Protein AF-0000000082578702 (afdb_homodimer)

Structure (mmCIF, N/CA/C/O backbone):
data_AF-0000000082578702-model_v1
#
loop_
_entity.id
_entity.type
_entity.pdbx_description
1 polymer 'Uncharacterized protein'
#
loop_
_atom_site.group_PDB
_atom_site.id
_atom_site.type_symbol
_atom_site.label_atom_id
_atom_site.label_alt_id
_atom_site.label_comp_id
_atom_site.label_asym_id
_atom_site.label_entity_id
_atom_site.label_seq_id
_atom_site.pdbx_PDB_ins_code
_atom_site.Cartn_x
_atom_site.Cartn_y
_atom_site.Cartn_z
_atom_site.occupancy
_atom_site.B_iso_or_equiv
_atom_site.auth_seq_id
_atom_site.auth_comp_id
_atom_site.auth_asym_id
_atom_site.auth_atom_id
_atom_site.pdbx_PDB_model_num
ATOM 1 N N . MET A 1 1 ? -8.727 -27.344 -20.625 1 60.62 1 MET A N 1
ATOM 2 C CA . MET A 1 1 ? -8.336 -26.594 -19.422 1 60.62 1 MET A CA 1
ATOM 3 C C . MET A 1 1 ? -7.168 -25.672 -19.719 1 60.62 1 MET A C 1
ATOM 5 O O . MET A 1 1 ? -6.223 -26.047 -20.422 1 60.62 1 MET A O 1
ATOM 9 N N . ARG A 1 2 ? -7.355 -24.281 -19.688 1 61.72 2 ARG A N 1
ATOM 10 C CA . ARG A 1 2 ? -6.27 -23.375 -20.047 1 61.72 2 ARG A CA 1
ATOM 11 C C . ARG A 1 2 ? -5.062 -23.578 -19.125 1 61.72 2 ARG A C 1
ATOM 13 O O . ARG A 1 2 ? -5.215 -23.906 -17.953 1 61.72 2 ARG A O 1
ATOM 20 N N . ARG A 1 3 ? -3.957 -23.781 -19.656 1 69.69 3 ARG A N 1
ATOM 21 C CA . ARG A 1 3 ? -2.689 -23.984 -18.953 1 69.69 3 ARG A CA 1
ATOM 22 C C . ARG A 1 3 ? -2.459 -22.906 -17.906 1 69.69 3 ARG A C 1
ATOM 24 O O . ARG A 1 3 ? -2.564 -21.703 -18.203 1 69.69 3 ARG A O 1
ATOM 31 N N . ILE A 1 4 ? -2.469 -23.172 -16.562 1 77.12 4 ILE A N 1
ATOM 32 C CA . ILE A 1 4 ? -2.203 -22.266 -15.453 1 77.12 4 ILE A CA 1
ATOM 33 C C . ILE A 1 4 ? -0.696 -22.078 -15.289 1 77.12 4 ILE A C 1
ATOM 35 O O . ILE A 1 4 ? 0.055 -23.062 -15.258 1 77.12 4 ILE A O 1
ATOM 39 N N . THR A 1 5 ? -0.219 -20.938 -15.414 1 77.56 5 THR A N 1
ATOM 40 C CA . THR A 1 5 ? 1.182 -20.672 -15.109 1 77.56 5 THR A CA 1
ATOM 41 C C . THR A 1 5 ? 1.525 -21.109 -13.695 1 77.56 5 THR A C 1
ATOM 43 O O . THR A 1 5 ? 0.864 -20.703 -12.734 1 77.56 5 THR A O 1
ATOM 46 N N . PRO A 1 6 ? 2.443 -22 -13.617 1 83.19 6 PRO A N 1
ATOM 47 C CA . PRO A 1 6 ? 2.785 -22.484 -12.273 1 83.19 6 PRO A CA 1
ATOM 48 C C . PRO A 1 6 ? 3.238 -21.375 -11.336 1 83.19 6 PRO A C 1
ATOM 50 O O . PRO A 1 6 ? 3.787 -20.359 -11.797 1 83.19 6 PRO A O 1
ATOM 53 N N . ALA A 1 7 ? 2.844 -21.484 -10.055 1 87.81 7 ALA A N 1
ATOM 54 C CA . ALA A 1 7 ? 3.311 -20.594 -8.992 1 87.81 7 ALA A CA 1
ATOM 55 C C . ALA A 1 7 ? 4.332 -21.281 -8.102 1 87.81 7 ALA A C 1
ATOM 57 O O . ALA A 1 7 ? 4.34 -22.516 -7.992 1 87.81 7 ALA A O 1
ATOM 58 N N . THR A 1 8 ? 5.188 -20.484 -7.598 1 90.5 8 THR A N 1
ATOM 59 C CA . THR A 1 8 ? 6.223 -21.016 -6.715 1 90.5 8 THR A CA 1
ATOM 60 C C . THR A 1 8 ? 6.008 -20.547 -5.281 1 90.5 8 THR A C 1
ATOM 62 O O . THR A 1 8 ? 5.332 -19.531 -5.051 1 90.5 8 THR A O 1
ATOM 65 N N . PRO A 1 9 ? 6.578 -21.234 -4.332 1 92.38 9 PRO A N 1
ATOM 66 C CA . PRO A 1 9 ? 6.492 -20.781 -2.943 1 92.38 9 PRO A CA 1
ATOM 67 C C . PRO A 1 9 ? 7.082 -19.391 -2.74 1 92.38 9 PRO A C 1
ATOM 69 O O . PRO A 1 9 ? 6.625 -18.641 -1.871 1 92.38 9 PRO A O 1
ATOM 72 N N . GLU A 1 10 ? 8 -19.078 -3.578 1 95.25 10 GLU A N 1
ATOM 73 C CA . GLU A 1 10 ? 8.641 -17.766 -3.5 1 95.25 10 GLU A CA 1
ATOM 74 C C . GLU A 1 10 ? 7.648 -16.641 -3.826 1 95.25 10 GLU A C 1
ATOM 76 O O . GLU A 1 10 ? 7.707 -15.562 -3.236 1 95.25 10 GLU A O 1
ATOM 81 N N . HIS A 1 11 ? 6.801 -16.938 -4.719 1 95.56 11 HIS A N 1
ATOM 82 C CA . HIS A 1 11 ? 5.758 -15.961 -5.031 1 95.56 11 HIS A CA 1
ATOM 83 C C . HIS A 1 11 ? 4.848 -15.727 -3.828 1 95.56 11 HIS A C 1
ATOM 85 O O . HIS A 1 11 ? 4.523 -14.586 -3.504 1 95.56 11 HIS A O 1
ATOM 91 N N . GLY A 1 12 ? 4.488 -16.812 -3.207 1 96.31 12 GLY A N 1
ATOM 92 C CA . GLY A 1 12 ? 3.652 -16.734 -2.021 1 96.31 12 GLY A CA 1
ATOM 93 C C . GLY A 1 12 ? 4.297 -15.953 -0.891 1 96.31 12 GLY A C 1
ATOM 94 O O . GLY A 1 12 ? 3.633 -15.156 -0.225 1 96.31 12 GLY A O 1
ATOM 95 N N . GLN A 1 13 ? 5.527 -16.203 -0.723 1 97.75 13 GLN A N 1
ATOM 96 C CA . GLN A 1 13 ? 6.262 -15.508 0.33 1 97.75 13 GLN A CA 1
ATOM 97 C C . GLN A 1 13 ? 6.359 -14.008 0.038 1 97.75 13 GLN A C 1
ATOM 99 O O . GLN A 1 13 ? 6.184 -13.188 0.936 1 97.75 13 GLN A O 1
ATOM 104 N N . ALA A 1 14 ? 6.676 -13.688 -1.169 1 98.31 14 ALA A N 1
ATOM 105 C CA . ALA A 1 14 ? 6.766 -12.281 -1.568 1 98.31 14 ALA A CA 1
ATOM 106 C C . ALA A 1 14 ? 5.449 -11.555 -1.315 1 98.31 14 ALA A C 1
ATOM 108 O O . ALA A 1 14 ? 5.438 -10.438 -0.787 1 98.31 14 ALA A O 1
ATOM 109 N N . ILE A 1 15 ? 4.402 -12.141 -1.62 1 98.69 15 ILE A N 1
ATOM 110 C CA . ILE A 1 15 ? 3.09 -11.523 -1.453 1 98.69 15 ILE A CA 1
ATOM 111 C C . ILE A 1 15 ? 2.771 -11.375 0.034 1 98.69 15 ILE A C 1
ATOM 113 O O . ILE A 1 15 ? 2.227 -10.359 0.464 1 98.69 15 ILE A O 1
ATOM 117 N N . ALA A 1 16 ? 3.113 -12.391 0.776 1 98.56 16 ALA A N 1
ATOM 118 C CA . ALA A 1 16 ? 2.855 -12.336 2.213 1 98.56 16 ALA A CA 1
ATOM 119 C C . ALA A 1 16 ? 3.594 -11.164 2.857 1 98.56 16 ALA A C 1
ATOM 121 O O . ALA A 1 16 ? 3.025 -10.445 3.68 1 98.56 16 ALA A O 1
ATOM 122 N N . ILE A 1 17 ? 4.801 -10.977 2.486 1 98.88 17 ILE A N 1
ATOM 123 C CA . ILE A 1 17 ? 5.586 -9.859 3.01 1 98.88 17 ILE A CA 1
ATOM 124 C C . ILE A 1 17 ? 4.98 -8.539 2.539 1 98.88 17 ILE A C 1
ATOM 126 O O . ILE A 1 17 ? 4.895 -7.582 3.311 1 98.88 17 ILE A O 1
ATOM 130 N N . ALA A 1 18 ? 4.578 -8.492 1.291 1 98.94 18 ALA A N 1
ATOM 131 C CA . ALA A 1 18 ? 3.941 -7.289 0.756 1 98.94 18 ALA A CA 1
ATOM 132 C C . ALA A 1 18 ? 2.701 -6.918 1.564 1 98.94 18 ALA A C 1
ATOM 134 O O . ALA A 1 18 ? 2.492 -5.746 1.889 1 98.94 18 ALA A O 1
ATOM 135 N N . VAL A 1 19 ? 1.902 -7.859 1.929 1 98.94 19 VAL A N 1
ATOM 136 C CA . VAL A 1 19 ? 0.686 -7.621 2.699 1 98.94 19 VAL A CA 1
ATOM 137 C C . VAL A 1 19 ? 1.041 -6.996 4.047 1 98.94 19 VAL A C 1
ATOM 139 O O . VAL A 1 19 ? 0.379 -6.059 4.496 1 98.94 19 VAL A O 1
ATOM 142 N N . GLU A 1 20 ? 2.039 -7.473 4.637 1 98.88 20 GLU A N 1
ATOM 143 C CA . GLU A 1 20 ? 2.467 -6.941 5.926 1 98.88 20 GLU A CA 1
ATOM 144 C C . GLU A 1 20 ? 2.967 -5.508 5.793 1 98.88 20 GLU A C 1
ATOM 146 O O . GLU A 1 20 ? 2.674 -4.66 6.645 1 98.88 20 GLU A O 1
ATOM 151 N N . ARG A 1 21 ? 3.738 -5.246 4.781 1 98.94 21 ARG A N 1
ATOM 152 C CA . ARG A 1 21 ? 4.184 -3.881 4.527 1 98.94 21 ARG A CA 1
ATOM 153 C C . ARG A 1 21 ? 2.996 -2.953 4.293 1 98.94 21 ARG A C 1
ATOM 155 O O . ARG A 1 21 ? 2.979 -1.823 4.789 1 98.94 21 ARG A O 1
ATOM 162 N N . LEU A 1 22 ? 2.062 -3.398 3.549 1 98.94 22 LEU A N 1
ATOM 163 C CA . LEU A 1 22 ? 0.864 -2.609 3.285 1 98.94 22 LEU A CA 1
ATOM 164 C C . LEU A 1 22 ? 0.103 -2.326 4.574 1 98.94 22 LEU A C 1
ATOM 166 O O . LEU A 1 22 ? -0.391 -1.215 4.777 1 98.94 22 LEU A O 1
ATOM 170 N N . ARG A 1 23 ? -0.004 -3.271 5.453 1 98.94 23 ARG A N 1
ATOM 171 C CA . ARG A 1 23 ? -0.697 -3.102 6.727 1 98.94 23 ARG A CA 1
ATOM 172 C C . ARG A 1 23 ? 0.02 -2.084 7.609 1 98.94 23 ARG A C 1
ATOM 174 O O . ARG A 1 23 ? -0.621 -1.244 8.242 1 98.94 23 ARG A O 1
ATOM 181 N N . GLU A 1 24 ? 1.275 -2.195 7.629 1 98.94 24 GLU A N 1
ATOM 182 C CA . GLU A 1 24 ? 2.061 -1.208 8.367 1 98.94 24 GLU A CA 1
ATOM 183 C C . GLU A 1 24 ? 1.834 0.198 7.816 1 98.94 24 GLU A C 1
ATOM 185 O O . GLU A 1 24 ? 1.629 1.143 8.586 1 98.94 24 GLU A O 1
ATOM 190 N N . ALA A 1 25 ? 1.875 0.257 6.516 1 98.94 25 ALA A N 1
ATOM 191 C CA . ALA A 1 25 ? 1.649 1.551 5.875 1 98.94 25 ALA A CA 1
ATOM 192 C C . ALA A 1 25 ? 0.274 2.107 6.238 1 98.94 25 ALA A C 1
ATOM 194 O O . ALA A 1 25 ? 0.146 3.283 6.586 1 98.94 25 ALA A O 1
ATOM 195 N N . ARG A 1 26 ? -0.725 1.329 6.199 1 98.94 26 ARG A N 1
ATOM 196 C CA . ARG A 1 26 ? -2.078 1.784 6.5 1 98.94 26 ARG A CA 1
ATOM 197 C C . ARG A 1 26 ? -2.168 2.332 7.922 1 98.94 26 ARG A C 1
ATOM 199 O O . ARG A 1 26 ? -2.803 3.361 8.156 1 98.94 26 ARG A O 1
ATOM 206 N N . THR A 1 27 ? -1.562 1.611 8.82 1 98.88 27 THR A N 1
ATOM 207 C CA . THR A 1 27 ? -1.577 2.029 10.219 1 98.88 27 THR A CA 1
ATOM 208 C C . THR A 1 27 ? -0.926 3.4 10.383 1 98.88 27 THR A C 1
ATOM 210 O O . THR A 1 27 ? -1.477 4.281 11.047 1 98.88 27 THR A O 1
ATOM 213 N N . LEU A 1 28 ? 0.215 3.586 9.773 1 98.75 28 LEU A N 1
ATOM 214 C CA . LEU A 1 28 ? 0.934 4.852 9.844 1 98.75 28 LEU A CA 1
ATOM 215 C C . LEU A 1 28 ? 0.112 5.98 9.219 1 98.75 28 LEU A C 1
ATOM 217 O O . LEU A 1 28 ? 0.056 7.082 9.766 1 98.75 28 LEU A O 1
ATOM 221 N N . LEU A 1 29 ? -0.532 5.723 8.148 1 98.75 29 LEU A N 1
ATOM 222 C CA . LEU A 1 29 ? -1.353 6.719 7.469 1 98.75 29 LEU A CA 1
ATOM 223 C C . LEU A 1 29 ? -2.549 7.113 8.328 1 98.75 29 LEU A C 1
ATOM 225 O O . LEU A 1 29 ? -2.91 8.289 8.398 1 98.75 29 LEU A O 1
ATOM 229 N N . ARG A 1 30 ? -3.082 6.141 9.008 1 98.44 30 ARG A N 1
ATOM 230 C CA . ARG A 1 30 ? -4.184 6.422 9.922 1 98.44 30 ARG A CA 1
ATOM 231 C C . ARG A 1 30 ? -3.721 7.297 11.086 1 98.44 30 ARG A C 1
ATOM 233 O O . ARG A 1 30 ? -4.406 8.25 11.461 1 98.44 30 ARG A O 1
ATOM 240 N N . GLN A 1 31 ? -2.641 6.977 11.547 1 96.81 31 GLN A N 1
ATOM 241 C CA . GLN A 1 31 ? -2.078 7.742 12.656 1 96.81 31 GLN A CA 1
ATOM 242 C C . GLN A 1 31 ? -1.847 9.195 12.258 1 96.81 31 GLN A C 1
ATOM 244 O O . GLN A 1 31 ? -1.99 10.102 13.086 1 96.81 31 GLN A O 1
ATOM 249 N N . ALA A 1 32 ? -1.582 9.336 10.984 1 96.62 32 ALA A N 1
ATOM 250 C CA . ALA A 1 32 ? -1.265 10.672 10.484 1 96.62 32 ALA A CA 1
ATOM 251 C C . ALA A 1 32 ? -2.527 11.406 10.039 1 96.62 32 ALA A C 1
ATOM 253 O O . ALA A 1 32 ? -2.457 12.539 9.57 1 96.62 32 ALA A O 1
ATOM 254 N N . GLY A 1 33 ? -3.645 10.68 10.07 1 95.88 33 GLY A N 1
ATOM 255 C CA . GLY A 1 33 ? -4.895 11.305 9.672 1 95.88 33 GLY A CA 1
ATOM 256 C C . GLY A 1 33 ? -5.078 11.367 8.164 1 95.88 33 GLY A C 1
ATOM 257 O O . GLY A 1 33 ? -5.902 12.133 7.668 1 95.88 33 GLY A O 1
ATOM 258 N N . ALA A 1 34 ? -4.281 10.688 7.496 1 97.75 34 ALA A N 1
ATOM 259 C CA . ALA A 1 34 ? -4.375 10.648 6.039 1 97.75 34 ALA A CA 1
ATOM 260 C C . ALA A 1 34 ? -5.414 9.625 5.582 1 97.75 34 ALA A C 1
ATOM 262 O O . ALA A 1 34 ? -5.059 8.547 5.086 1 97.75 34 ALA A O 1
ATOM 263 N N . ARG A 1 35 ? -6.562 9.984 5.598 1 97.56 35 ARG A N 1
ATOM 264 C CA . ARG A 1 35 ? -7.68 9.047 5.484 1 97.56 35 ARG A CA 1
ATOM 265 C C . ARG A 1 35 ? -7.773 8.477 4.074 1 97.56 35 ARG A C 1
ATOM 267 O O . ARG A 1 35 ? -8 7.277 3.898 1 97.56 35 ARG A O 1
ATOM 274 N N . GLN A 1 36 ? -7.602 9.328 3.104 1 98.5 36 GLN A N 1
ATOM 275 C CA . GLN A 1 36 ? -7.676 8.867 1.721 1 98.5 36 GLN A CA 1
ATOM 276 C C . GLN A 1 36 ? -6.539 7.906 1.39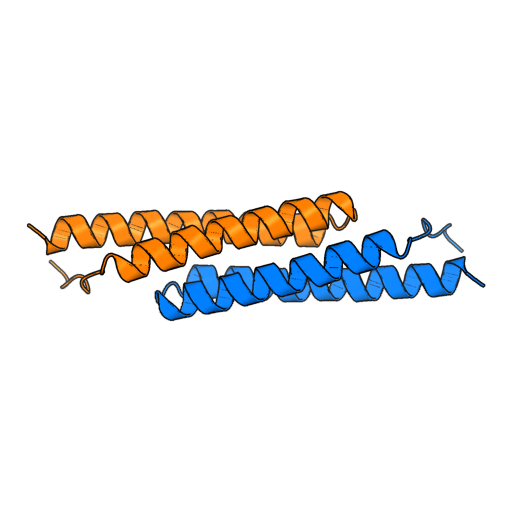9 1 98.5 36 GLN A C 1
ATOM 278 O O . GLN A 1 36 ? -6.754 6.875 0.759 1 98.5 36 GLN A O 1
ATOM 283 N N . ALA A 1 37 ? -5.426 8.234 1.832 1 98.88 37 ALA A N 1
ATOM 284 C CA . ALA A 1 37 ? -4.266 7.375 1.606 1 98.88 37 ALA A CA 1
ATOM 285 C C . ALA A 1 37 ? -4.414 6.047 2.346 1 98.88 37 ALA A C 1
ATOM 287 O O . ALA A 1 37 ? -4.066 4.992 1.813 1 98.88 37 ALA A O 1
ATOM 288 N N . ALA A 1 38 ? -4.949 6.086 3.531 1 98.94 38 ALA A N 1
ATOM 289 C CA . ALA A 1 38 ? -5.195 4.863 4.293 1 98.94 38 ALA A CA 1
ATOM 290 C C . ALA A 1 38 ? -6.199 3.967 3.574 1 98.94 38 ALA A C 1
ATOM 292 O O . ALA A 1 38 ? -6.031 2.744 3.535 1 98.94 38 ALA A O 1
ATOM 293 N N . SER A 1 39 ? -7.168 4.555 3.016 1 98.88 39 SER A N 1
ATOM 294 C CA . SER A 1 39 ? -8.164 3.803 2.258 1 98.88 39 SER A CA 1
ATOM 295 C C . SER A 1 39 ? -7.543 3.154 1.023 1 98.88 39 SER A C 1
ATOM 297 O O . SER A 1 39 ? -7.844 2.002 0.706 1 98.88 39 SER A O 1
ATOM 299 N N . ALA A 1 40 ? -6.695 3.867 0.354 1 98.88 40 ALA A N 1
ATOM 300 C CA . ALA A 1 40 ? -6.008 3.324 -0.814 1 98.88 40 ALA A CA 1
ATOM 301 C C . ALA A 1 40 ? -5.113 2.148 -0.427 1 98.88 40 ALA A C 1
ATOM 303 O O . ALA A 1 40 ? -5.047 1.147 -1.146 1 98.88 40 ALA A O 1
ATOM 304 N N . ALA A 1 41 ? -4.453 2.316 0.677 1 98.94 41 ALA A N 1
ATOM 305 C CA . ALA A 1 41 ? -3.654 1.204 1.184 1 98.94 41 ALA A CA 1
ATOM 306 C C . ALA A 1 41 ? -4.531 -0.001 1.506 1 98.94 41 ALA A C 1
ATOM 308 O O . ALA A 1 41 ? -4.141 -1.146 1.271 1 98.94 41 ALA A O 1
ATOM 309 N N . GLY A 1 42 ? -5.703 0.221 2.068 1 98.94 42 GLY A N 1
ATOM 310 C CA . GLY A 1 42 ? -6.652 -0.847 2.334 1 98.94 42 GLY A CA 1
ATOM 311 C C . GLY A 1 42 ? -7.07 -1.6 1.086 1 98.94 42 GLY A C 1
ATOM 312 O O . GLY A 1 42 ? -7.148 -2.83 1.092 1 98.94 42 GLY A O 1
ATOM 313 N N . LYS A 1 43 ? -7.285 -0.935 0.019 1 98.88 43 LYS A N 1
ATOM 314 C CA . LYS A 1 43 ? -7.605 -1.563 -1.259 1 98.88 43 LYS A CA 1
ATOM 315 C C . LYS A 1 43 ? -6.441 -2.406 -1.767 1 98.88 43 LYS A C 1
ATOM 317 O O . LYS A 1 43 ? -6.645 -3.488 -2.32 1 98.88 43 LYS A O 1
ATOM 322 N N . ALA A 1 44 ? -5.25 -1.832 -1.574 1 98.94 44 ALA A N 1
ATOM 323 C CA . ALA A 1 44 ? -4.059 -2.572 -1.978 1 98.94 44 ALA A CA 1
ATOM 324 C C . ALA A 1 44 ? -3.91 -3.857 -1.169 1 98.94 44 ALA A C 1
ATOM 326 O O . ALA A 1 44 ? -3.518 -4.895 -1.708 1 98.94 44 ALA A O 1
ATOM 327 N N . ILE A 1 45 ? -4.238 -3.809 0.082 1 98.94 45 ILE A N 1
ATOM 328 C CA . ILE A 1 45 ? -4.207 -4.988 0.938 1 98.94 45 ILE A CA 1
ATOM 329 C C . ILE A 1 45 ? -5.168 -6.047 0.395 1 98.94 45 ILE A C 1
ATOM 331 O O . ILE A 1 45 ? -4.789 -7.207 0.221 1 98.94 45 ILE A O 1
ATOM 335 N N . SER A 1 46 ? -6.352 -5.613 0.15 1 98.88 46 SER A N 1
ATOM 336 C CA . SER A 1 46 ? -7.355 -6.535 -0.366 1 98.88 46 SER A CA 1
ATOM 337 C C . SER A 1 46 ? -6.898 -7.18 -1.671 1 98.88 46 SER A C 1
ATOM 339 O O . SER A 1 46 ? -7.055 -8.383 -1.864 1 98.88 46 SER A O 1
ATOM 341 N N . SER A 1 47 ? -6.34 -6.395 -2.551 1 98.88 47 SER A N 1
ATOM 342 C CA . SER A 1 47 ? -5.852 -6.898 -3.83 1 98.88 47 SER A CA 1
ATOM 343 C C . SER A 1 47 ? -4.707 -7.887 -3.633 1 98.88 47 SER A C 1
ATOM 345 O O . SER A 1 47 ? -4.652 -8.922 -4.297 1 98.88 47 SER A O 1
ATOM 347 N N . ALA A 1 48 ? -3.854 -7.539 -2.76 1 98.88 48 ALA A N 1
ATOM 348 C CA . ALA A 1 48 ? -2.715 -8.406 -2.486 1 98.88 48 ALA A CA 1
ATOM 349 C C . ALA A 1 48 ? -3.166 -9.727 -1.86 1 98.88 48 ALA A C 1
ATOM 351 O O . ALA A 1 48 ? -2.617 -10.789 -2.166 1 98.88 48 ALA A O 1
ATOM 352 N N . GLU A 1 49 ? -4.121 -9.656 -1.007 1 98.81 49 GLU A N 1
ATOM 353 C CA . GLU A 1 49 ? -4.684 -10.875 -0.43 1 98.81 49 GLU A CA 1
ATOM 354 C C . GLU A 1 49 ? -5.344 -11.742 -1.502 1 98.81 49 GLU A C 1
ATOM 356 O O . GLU A 1 49 ? -5.27 -12.969 -1.447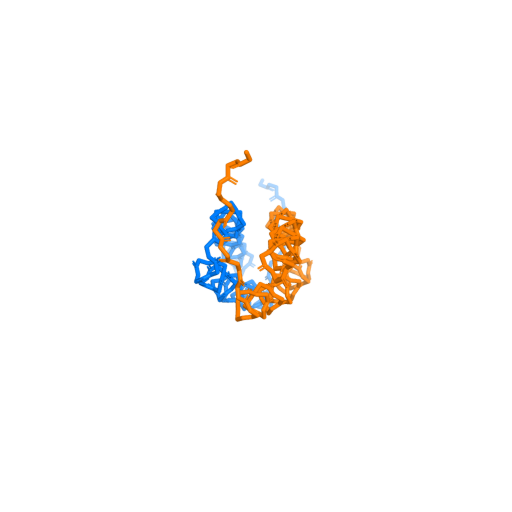 1 98.81 49 GLU A O 1
ATOM 361 N N . GLY A 1 50 ? -5.984 -11.086 -2.4 1 98.44 50 GLY A N 1
ATOM 362 C CA . GLY A 1 50 ? -6.5 -11.812 -3.551 1 98.44 50 GLY A CA 1
ATOM 363 C C . GLY A 1 50 ? -5.414 -12.508 -4.352 1 98.44 50 GLY A C 1
ATOM 364 O O . GLY A 1 50 ? -5.582 -13.664 -4.758 1 98.44 50 GLY A O 1
ATOM 365 N N . ALA A 1 51 ? -4.383 -11.836 -4.527 1 98.25 51 ALA A N 1
ATOM 366 C CA . ALA A 1 51 ? -3.242 -12.406 -5.238 1 98.25 51 ALA A CA 1
ATOM 367 C C . ALA A 1 51 ? -2.682 -13.617 -4.492 1 98.25 51 ALA A C 1
ATOM 369 O O . ALA A 1 51 ? -2.283 -14.602 -5.109 1 98.25 51 ALA A O 1
ATOM 370 N N . ALA A 1 52 ? -2.646 -13.5 -3.213 1 97.75 52 ALA A N 1
ATOM 371 C CA . ALA A 1 52 ? -2.166 -14.602 -2.391 1 97.75 52 ALA A CA 1
ATOM 372 C C . ALA A 1 52 ? -3.029 -15.852 -2.586 1 97.75 52 ALA A C 1
ATOM 374 O O . ALA A 1 52 ? -2.508 -16.953 -2.73 1 97.75 52 ALA A O 1
ATOM 375 N N . ARG A 1 53 ? -4.281 -15.633 -2.555 1 96.75 53 ARG A N 1
ATOM 376 C CA . ARG A 1 53 ? -5.199 -16.75 -2.766 1 96.75 53 ARG A CA 1
ATOM 377 C C . ARG A 1 53 ? -5 -17.359 -4.148 1 96.75 53 ARG A C 1
ATOM 379 O O . ARG A 1 53 ? -5.031 -18.594 -4.297 1 96.75 53 ARG A O 1
ATOM 386 N N . HIS A 1 54 ? -4.781 -16.547 -5.113 1 95.44 54 HIS A N 1
ATOM 387 C CA . HIS A 1 54 ? -4.566 -17 -6.484 1 95.44 54 HIS A CA 1
ATOM 388 C C . HIS A 1 54 ? -3.303 -17.844 -6.586 1 95.44 54 HIS A C 1
ATOM 390 O O . HIS A 1 54 ? -3.309 -18.891 -7.23 1 95.44 54 HIS A O 1
ATOM 396 N N . VAL A 1 55 ? -2.289 -17.391 -5.973 1 94.81 55 VAL A N 1
ATOM 397 C CA . VAL A 1 55 ? -1.025 -18.125 -5.996 1 94.81 55 VAL A CA 1
ATOM 398 C C . VAL A 1 55 ? -1.201 -19.484 -5.34 1 94.81 55 VAL A C 1
ATOM 400 O O . VAL A 1 55 ? -0.708 -20.5 -5.848 1 94.81 55 VAL A O 1
ATOM 403 N N . GLN A 1 56 ? -1.854 -19.531 -4.27 1 93.62 56 GLN A N 1
ATOM 404 C CA . GLN A 1 56 ? -2.109 -20.781 -3.584 1 93.62 56 GLN A CA 1
ATOM 405 C C . GLN A 1 56 ? -2.895 -21.75 -4.477 1 93.62 56 GLN A C 1
ATOM 407 O O . GLN A 1 56 ? -2.59 -22.938 -4.531 1 93.62 56 GLN A O 1
ATOM 412 N N . HIS A 1 57 ? -3.871 -21.234 -5.09 1 92.75 57 HIS A N 1
ATOM 413 C CA . HIS A 1 57 ? -4.672 -22.031 -6.004 1 92.75 57 HIS A CA 1
ATOM 414 C C . HIS A 1 57 ? -3.816 -22.609 -7.129 1 92.75 57 HIS A C 1
ATOM 416 O O . HIS A 1 57 ? -3.924 -23.797 -7.461 1 92.75 57 HIS A O 1
ATOM 422 N N . ARG A 1 58 ? -2.961 -21.766 -7.609 1 91.62 58 ARG A N 1
ATOM 423 C CA . ARG A 1 58 ? -2.078 -22.203 -8.688 1 91.62 58 ARG A CA 1
ATOM 424 C C . ARG A 1 58 ? -1.113 -23.281 -8.211 1 91.62 58 ARG A C 1
ATOM 426 O O . ARG A 1 58 ? -0.839 -24.234 -8.938 1 91.62 58 ARG A O 1
ATOM 433 N N . MET A 1 59 ? -0.663 -23.094 -7.098 1 88.94 59 MET A N 1
ATOM 434 C CA . MET A 1 59 ? 0.269 -24.078 -6.551 1 88.94 59 MET A CA 1
ATOM 435 C C . MET A 1 59 ? -0.418 -25.422 -6.344 1 88.94 59 MET A C 1
ATOM 437 O O . MET A 1 59 ? 0.172 -26.484 -6.605 1 88.94 59 MET A O 1
ATOM 441 N N . ARG A 1 60 ? -1.603 -25.438 -5.922 1 86.75 60 ARG A N 1
ATOM 442 C CA . ARG A 1 60 ? -2.354 -26.672 -5.691 1 86.75 60 ARG A CA 1
ATOM 443 C C . ARG A 1 60 ? -2.689 -27.359 -7.012 1 86.75 60 ARG A C 1
ATOM 445 O O . ARG A 1 60 ? -2.658 -28.594 -7.098 1 86.75 60 ARG A O 1
ATOM 452 N N . ARG A 1 61 ? -2.945 -26.562 -7.973 1 84.88 61 ARG A N 1
ATOM 453 C CA . ARG A 1 61 ? -3.357 -27.125 -9.25 1 84.88 61 ARG A CA 1
ATOM 454 C C . ARG A 1 61 ? -2.152 -27.625 -10.039 1 84.88 61 ARG A C 1
ATOM 456 O O . ARG A 1 61 ? -2.291 -28.484 -10.914 1 84.88 61 ARG A O 1
ATOM 463 N N . SER A 1 62 ? -1.013 -26.938 -9.82 1 74 62 SER A N 1
ATOM 464 C CA . SER A 1 62 ? 0.179 -27.344 -10.547 1 74 62 SER A CA 1
ATOM 465 C C . SER A 1 62 ? 0.882 -28.5 -9.852 1 74 62 SER A C 1
ATOM 467 O O . SER A 1 62 ? 1.717 -29.188 -10.445 1 74 62 SER A O 1
ATOM 469 N N . GLY A 1 63 ? 0.919 -28.469 -8.531 1 66.56 63 GLY A N 1
ATOM 470 C CA . GLY A 1 63 ? 1.543 -29.562 -7.805 1 66.56 63 GLY A CA 1
ATOM 471 C C . GLY A 1 63 ? 0.786 -30.875 -7.93 1 66.56 63 GLY A C 1
ATOM 472 O O . GLY A 1 63 ? 1.222 -31.891 -7.41 1 66.56 63 GLY A O 1
ATOM 473 N N . GLY A 1 64 ? -0.553 -30.953 -8.422 1 52.59 64 GLY A N 1
ATOM 474 C CA . GLY A 1 64 ? -1.176 -32.25 -8.68 1 52.59 64 GLY A CA 1
ATOM 475 C C . GLY A 1 64 ? -0.821 -32.812 -10.039 1 52.59 64 GLY A C 1
ATOM 476 O O . GLY A 1 64 ? -0.325 -32.094 -10.906 1 52.59 64 GLY A O 1
ATOM 477 N N . MET B 1 1 ? -10.602 32.812 6.043 1 60.16 1 MET B N 1
ATOM 478 C CA . MET B 1 1 ? -9.703 31.688 5.785 1 60.16 1 MET B CA 1
ATOM 479 C C . MET B 1 1 ? -10.023 30.531 6.715 1 60.16 1 MET B C 1
ATOM 481 O O . MET B 1 1 ? -10.273 30.719 7.906 1 60.16 1 MET B O 1
ATOM 485 N N . ARG B 1 2 ? -10.57 29.328 6.203 1 61.09 2 ARG B N 1
ATOM 486 C CA . ARG B 1 2 ? -10.945 28.219 7.078 1 61.09 2 ARG B CA 1
ATOM 487 C C . ARG B 1 2 ? -9.758 27.734 7.902 1 61.09 2 ARG B C 1
ATOM 489 O O . ARG B 1 2 ? -8.617 27.781 7.438 1 61.09 2 ARG B O 1
ATOM 496 N N . ARG B 1 3 ? -9.859 27.703 9.141 1 68.69 3 ARG B N 1
ATOM 497 C CA . ARG B 1 3 ? -8.852 27.25 10.094 1 68.69 3 ARG B CA 1
ATOM 498 C C . ARG B 1 3 ? -8.242 25.922 9.672 1 68.69 3 ARG B C 1
ATOM 500 O O . ARG B 1 3 ? -8.969 24.969 9.391 1 68.69 3 ARG B O 1
ATOM 507 N N . ILE B 1 4 ? -6.953 25.812 9.242 1 76.06 4 ILE B N 1
ATOM 508 C CA . ILE B 1 4 ? -6.227 24.609 8.883 1 76.06 4 ILE B CA 1
ATOM 509 C C . ILE B 1 4 ? -5.793 23.859 10.141 1 76.06 4 ILE B C 1
ATOM 511 O O . ILE B 1 4 ? -5.242 24.469 11.062 1 76.06 4 ILE B O 1
ATOM 515 N N . THR B 1 5 ? -6.219 22.719 10.344 1 76.75 5 THR B N 1
ATOM 516 C CA . THR B 1 5 ? -5.711 21.906 11.438 1 76.75 5 THR B CA 1
ATOM 517 C C . THR B 1 5 ? -4.191 21.781 11.367 1 76.75 5 THR B C 1
ATOM 519 O O . THR B 1 5 ? -3.645 21.391 10.336 1 76.75 5 THR B O 1
ATOM 522 N N . PRO B 1 6 ? -3.574 22.234 12.383 1 82.06 6 PRO B N 1
ATOM 523 C CA . PRO B 1 6 ? -2.111 22.188 12.352 1 82.06 6 PRO B CA 1
ATOM 524 C C . PRO B 1 6 ? -1.579 20.766 12.156 1 82.06 6 PRO B C 1
ATOM 526 O O . PRO B 1 6 ? -2.219 19.797 12.578 1 82.06 6 PRO B O 1
ATOM 529 N N . ALA B 1 7 ? -0.496 20.656 11.367 1 87.12 7 ALA B N 1
ATOM 530 C CA . ALA B 1 7 ? 0.233 19.406 11.203 1 87.12 7 ALA B CA 1
ATOM 531 C C . ALA B 1 7 ? 1.512 19.391 12.039 1 87.12 7 ALA B C 1
ATOM 533 O O . ALA B 1 7 ? 2.057 20.453 12.359 1 87.12 7 ALA B O 1
ATOM 534 N N . THR B 1 8 ? 1.843 18.234 12.422 1 90 8 THR B N 1
ATOM 535 C CA . THR B 1 8 ? 3.057 18.078 13.211 1 90 8 THR B CA 1
ATOM 536 C C . THR B 1 8 ? 4.133 17.359 12.422 1 90 8 THR B C 1
ATOM 538 O O . THR B 1 8 ? 3.83 16.641 11.461 1 90 8 THR B O 1
ATOM 541 N N . PRO B 1 9 ? 5.379 17.531 12.82 1 92 9 PRO B N 1
ATOM 542 C CA . PRO B 1 9 ? 6.453 16.781 12.164 1 92 9 PRO B CA 1
ATOM 543 C C . PRO B 1 9 ? 6.266 15.266 12.25 1 92 9 PRO B C 1
ATOM 545 O O . PRO B 1 9 ? 6.688 14.539 11.352 1 92 9 PRO B O 1
ATOM 548 N N . GLU B 1 10 ? 5.586 14.891 13.273 1 95.06 10 GLU B N 1
ATOM 549 C CA . GLU B 1 10 ? 5.328 13.461 13.477 1 95.06 10 GLU B CA 1
ATOM 550 C C . GLU B 1 10 ? 4.414 12.914 12.383 1 95.06 10 GLU B C 1
ATOM 552 O O . GLU B 1 10 ? 4.57 11.766 11.953 1 95.06 10 GLU B O 1
ATOM 557 N N . HIS B 1 11 ? 3.52 13.711 11.984 1 95.38 11 HIS B N 1
ATOM 558 C CA . HIS B 1 11 ? 2.658 13.305 10.875 1 95.38 11 HIS B CA 1
ATOM 559 C C . HIS B 1 11 ? 3.461 13.117 9.594 1 95.38 11 HIS B C 1
ATOM 561 O O . HIS B 1 11 ? 3.273 12.125 8.883 1 95.38 11 HIS B O 1
ATOM 567 N N . GLY B 1 12 ? 4.332 14.062 9.359 1 96.12 12 GLY B N 1
ATOM 568 C CA . GLY B 1 12 ? 5.188 13.977 8.188 1 96.12 12 GLY B CA 1
ATOM 569 C C . GLY B 1 12 ? 6.074 12.742 8.188 1 96.12 12 GLY B C 1
ATOM 570 O O . GLY B 1 12 ? 6.242 12.094 7.156 1 96.12 12 GLY B O 1
ATOM 571 N N . GLN B 1 13 ? 6.594 12.461 9.328 1 97.69 13 GLN B N 1
ATOM 572 C CA . GLN B 1 13 ? 7.457 11.289 9.453 1 97.69 13 GLN B CA 1
ATOM 573 C C . GLN B 1 13 ? 6.672 10 9.234 1 97.69 13 GLN B C 1
ATOM 575 O O . GLN B 1 13 ? 7.145 9.094 8.555 1 97.69 13 GLN B O 1
ATOM 580 N N . ALA B 1 14 ? 5.531 9.922 9.828 1 98.25 14 ALA B N 1
ATOM 581 C CA . ALA B 1 14 ? 4.684 8.742 9.664 1 98.25 14 ALA B CA 1
ATOM 582 C C . ALA B 1 14 ? 4.355 8.508 8.188 1 98.25 14 ALA B C 1
ATOM 584 O O . ALA B 1 14 ? 4.43 7.371 7.707 1 98.25 14 ALA B O 1
ATOM 585 N N . ILE B 1 15 ? 4.051 9.484 7.512 1 98.69 15 ILE B N 1
ATOM 586 C CA . ILE B 1 15 ? 3.689 9.359 6.102 1 98.69 15 ILE B CA 1
ATOM 587 C C . ILE B 1 15 ? 4.914 8.953 5.289 1 98.69 15 ILE B C 1
ATOM 589 O O . ILE B 1 15 ? 4.812 8.125 4.379 1 98.69 15 ILE B O 1
ATOM 593 N N . ALA B 1 16 ? 6.023 9.539 5.617 1 98.56 16 ALA B N 1
ATOM 594 C CA . ALA B 1 16 ? 7.25 9.195 4.895 1 98.56 16 ALA B CA 1
ATOM 595 C C . ALA B 1 16 ? 7.574 7.711 5.035 1 98.56 16 ALA B C 1
ATOM 597 O O . ALA B 1 16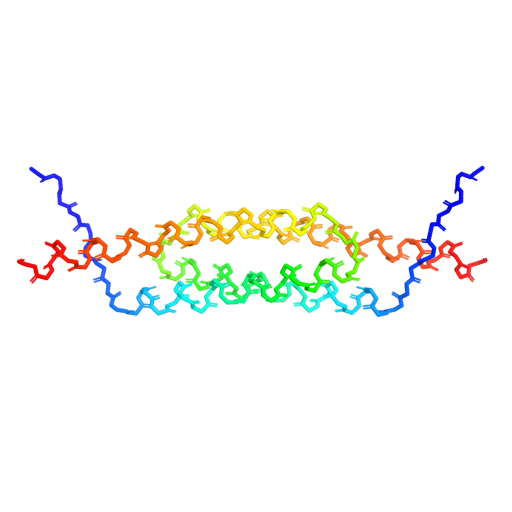 ? 7.93 7.055 4.059 1 98.56 16 ALA B O 1
ATOM 598 N N . ILE B 1 17 ? 7.449 7.195 6.203 1 98.88 17 ILE B N 1
ATOM 599 C CA . ILE B 1 17 ? 7.699 5.777 6.441 1 98.88 17 ILE B CA 1
ATOM 600 C C . ILE B 1 17 ? 6.66 4.941 5.699 1 98.88 17 ILE B C 1
ATOM 602 O O . ILE B 1 17 ? 6.992 3.91 5.105 1 98.88 17 ILE B O 1
ATOM 606 N N . ALA B 1 18 ? 5.422 5.383 5.73 1 98.94 18 ALA B N 1
ATOM 607 C CA . ALA B 1 18 ? 4.363 4.684 5.012 1 98.94 18 ALA B CA 1
ATOM 608 C C . ALA B 1 18 ? 4.68 4.586 3.523 1 98.94 18 ALA B C 1
ATOM 610 O O . ALA B 1 18 ? 4.504 3.527 2.914 1 98.94 18 ALA B O 1
ATOM 611 N N . VAL B 1 19 ? 5.164 5.621 2.941 1 98.94 19 VAL B N 1
ATOM 612 C CA . VAL B 1 19 ? 5.5 5.641 1.521 1 98.94 19 VAL B CA 1
ATOM 613 C C . VAL B 1 19 ? 6.57 4.594 1.228 1 98.94 19 VAL B C 1
ATOM 615 O O . VAL B 1 19 ? 6.484 3.875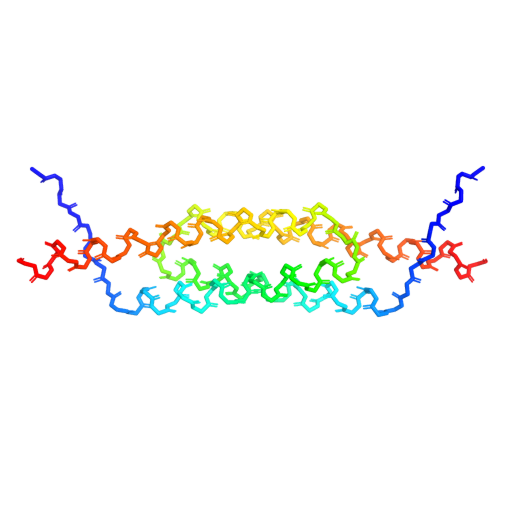 0.229 1 98.94 19 VAL B O 1
ATOM 618 N N . GLU B 1 20 ? 7.5 4.496 2.059 1 98.88 20 GLU B N 1
ATOM 619 C CA . GLU B 1 20 ? 8.57 3.521 1.874 1 98.88 20 GLU B CA 1
ATOM 620 C C . GLU B 1 20 ? 8.047 2.096 1.985 1 98.88 20 GLU B C 1
ATOM 622 O O . GLU B 1 20 ? 8.438 1.219 1.215 1 98.88 20 GLU B O 1
ATOM 627 N N . ARG B 1 21 ? 7.199 1.862 2.938 1 98.94 21 ARG B N 1
ATOM 628 C CA . ARG B 1 21 ? 6.574 0.548 3.055 1 98.94 21 ARG B CA 1
ATOM 629 C C . ARG B 1 21 ? 5.758 0.215 1.811 1 98.94 21 ARG B C 1
ATOM 631 O O . ARG B 1 21 ? 5.793 -0.917 1.324 1 98.94 21 ARG B O 1
ATOM 638 N N . LEU B 1 22 ? 5.039 1.145 1.338 1 98.94 22 LEU B N 1
ATOM 639 C CA . LEU B 1 22 ? 4.242 0.948 0.13 1 98.94 22 LEU B CA 1
ATOM 640 C C . LEU B 1 22 ? 5.137 0.625 -1.062 1 98.94 22 LEU B C 1
ATOM 642 O O . LEU B 1 22 ? 4.809 -0.244 -1.873 1 98.94 22 LEU B O 1
ATOM 646 N N . ARG B 1 23 ? 6.254 1.274 -1.195 1 98.94 23 ARG B N 1
ATOM 647 C CA . ARG B 1 23 ? 7.188 1.033 -2.291 1 98.94 23 ARG B CA 1
ATOM 648 C C . ARG B 1 23 ? 7.777 -0.371 -2.209 1 98.94 23 ARG B C 1
ATOM 650 O O . ARG B 1 23 ? 7.902 -1.058 -3.225 1 98.94 23 ARG B O 1
ATOM 657 N N . GLU B 1 24 ? 8.125 -0.731 -1.048 1 98.94 24 GLU B N 1
ATOM 658 C CA . GLU B 1 24 ? 8.609 -2.094 -0.849 1 98.94 24 GLU B CA 1
ATOM 659 C C . GLU B 1 24 ? 7.555 -3.119 -1.249 1 98.94 24 GLU B C 1
ATOM 661 O O . GLU B 1 24 ? 7.855 -4.094 -1.942 1 98.94 24 GLU B O 1
ATOM 666 N N . ALA B 1 25 ? 6.355 -2.846 -0.799 1 98.94 25 ALA B N 1
ATOM 667 C CA . ALA B 1 25 ? 5.258 -3.748 -1.141 1 98.94 25 ALA B CA 1
ATOM 668 C C . ALA B 1 25 ? 5.07 -3.84 -2.652 1 98.94 25 ALA B C 1
ATOM 670 O O . ALA B 1 25 ? 4.934 -4.934 -3.201 1 98.94 25 ALA B O 1
ATOM 671 N N . ARG B 1 26 ? 5.098 -2.768 -3.32 1 98.94 26 ARG B N 1
ATOM 672 C CA . ARG B 1 26 ? 4.902 -2.764 -4.766 1 98.94 26 ARG B CA 1
ATOM 673 C C . ARG B 1 26 ? 5.965 -3.602 -5.465 1 98.94 26 ARG B C 1
ATOM 675 O O . ARG B 1 26 ? 5.664 -4.348 -6.398 1 98.94 26 ARG B O 1
ATOM 682 N N . THR B 1 27 ? 7.184 -3.418 -5.035 1 98.88 27 THR B N 1
ATOM 683 C CA . THR B 1 27 ? 8.289 -4.16 -5.625 1 98.88 27 THR B CA 1
ATOM 684 C C . THR B 1 27 ? 8.086 -5.664 -5.457 1 98.88 27 THR B C 1
ATOM 686 O O . THR B 1 27 ? 8.242 -6.426 -6.41 1 98.88 27 THR B O 1
ATOM 689 N N . LEU B 1 28 ? 7.73 -6.086 -4.273 1 98.75 28 LEU B N 1
ATOM 690 C CA . LEU B 1 28 ? 7.496 -7.496 -3.986 1 98.75 28 LEU B CA 1
ATOM 691 C C . LEU B 1 28 ? 6.344 -8.039 -4.824 1 98.75 28 LEU B C 1
ATOM 693 O O . LEU B 1 28 ? 6.422 -9.148 -5.355 1 98.75 28 LEU B O 1
ATOM 697 N N . LEU B 1 29 ? 5.312 -7.281 -4.969 1 98.75 29 LEU B N 1
ATOM 698 C CA . LEU B 1 29 ? 4.156 -7.691 -5.754 1 98.75 29 LEU B CA 1
ATOM 699 C C . LEU B 1 29 ? 4.52 -7.84 -7.227 1 98.75 29 LEU B C 1
ATOM 701 O O . LEU B 1 29 ? 4.066 -8.773 -7.895 1 98.75 29 LEU B O 1
ATOM 705 N N . ARG B 1 30 ? 5.363 -6.957 -7.68 1 98.44 30 ARG B N 1
ATOM 706 C CA . ARG B 1 30 ? 5.84 -7.059 -9.055 1 98.44 30 ARG B CA 1
ATOM 707 C C . ARG B 1 30 ? 6.676 -8.32 -9.258 1 98.44 30 ARG B C 1
ATOM 709 O O . ARG B 1 30 ? 6.516 -9.023 -10.258 1 98.44 30 ARG B O 1
ATOM 716 N N . GLN B 1 31 ? 7.465 -8.562 -8.352 1 96.69 31 GLN B N 1
ATOM 717 C CA . GLN B 1 31 ? 8.312 -9.742 -8.422 1 96.69 31 GLN B CA 1
ATOM 718 C C . GLN B 1 31 ? 7.477 -11.016 -8.469 1 96.69 31 GLN B C 1
ATOM 720 O O . GLN B 1 31 ? 7.863 -12 -9.109 1 96.69 31 GLN B O 1
ATOM 725 N N . ALA B 1 32 ? 6.348 -10.898 -7.848 1 96.56 32 ALA B N 1
ATOM 726 C CA . ALA B 1 32 ? 5.477 -12.07 -7.754 1 96.56 32 ALA B CA 1
ATOM 727 C C . ALA B 1 32 ? 4.527 -12.148 -8.945 1 96.56 32 ALA B C 1
ATOM 729 O O . ALA B 1 32 ? 3.703 -13.055 -9.031 1 96.56 32 ALA B O 1
ATOM 730 N N . GLY B 1 33 ? 4.559 -11.102 -9.773 1 95.81 33 GLY B N 1
ATOM 731 C CA . GLY B 1 33 ? 3.691 -11.094 -10.938 1 95.81 33 GLY B CA 1
ATOM 732 C C . GLY B 1 33 ? 2.268 -10.68 -10.625 1 95.81 33 GLY B C 1
ATOM 733 O O . GLY B 1 33 ? 1.353 -10.93 -11.414 1 95.81 33 GLY B O 1
ATOM 734 N N . ALA B 1 34 ? 2.084 -10.18 -9.508 1 97.81 34 ALA B N 1
ATOM 735 C CA . ALA B 1 34 ? 0.762 -9.719 -9.094 1 97.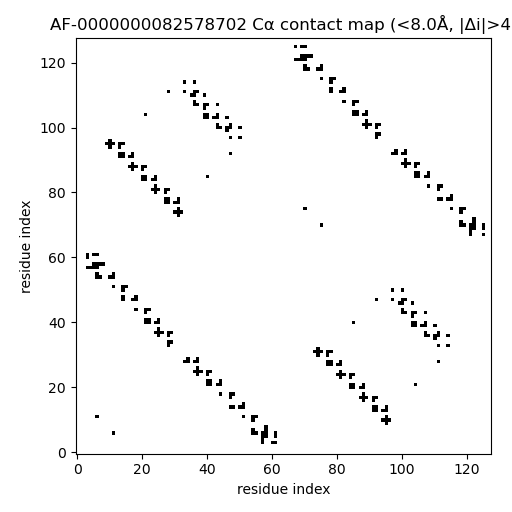81 34 ALA B CA 1
ATOM 736 C C . ALA B 1 34 ? 0.492 -8.305 -9.609 1 97.81 34 ALA B C 1
ATOM 738 O O . ALA B 1 34 ? 0.504 -7.348 -8.836 1 97.81 34 ALA B O 1
ATOM 739 N N . ARG B 1 35 ? 0.122 -8.195 -10.742 1 97.56 35 ARG B N 1
ATOM 740 C CA . ARG B 1 35 ? 0.107 -6.93 -11.461 1 97.56 35 ARG B CA 1
ATOM 741 C C . ARG B 1 35 ? -0.981 -6.008 -10.922 1 97.56 35 ARG B C 1
ATOM 743 O O . ARG B 1 35 ? -0.756 -4.809 -10.75 1 97.56 35 ARG B O 1
ATOM 750 N N . GLN B 1 36 ? -2.127 -6.582 -10.68 1 98.5 36 GLN B N 1
ATOM 751 C CA . GLN B 1 36 ? -3.229 -5.773 -10.164 1 98.5 36 GLN B CA 1
ATOM 752 C C . GLN B 1 36 ? -2.918 -5.238 -8.766 1 98.5 36 GLN B C 1
ATOM 754 O O . GLN B 1 36 ? -3.174 -4.07 -8.469 1 98.5 36 GLN B O 1
ATOM 759 N N . ALA B 1 37 ? -2.4 -6.051 -8 1 98.88 37 ALA B N 1
ATOM 760 C CA . ALA B 1 37 ? -2.037 -5.645 -6.645 1 98.88 37 ALA B CA 1
ATOM 761 C C . ALA B 1 37 ? -0.921 -4.602 -6.664 1 98.88 37 ALA B C 1
ATOM 763 O O . ALA B 1 37 ? -0.942 -3.646 -5.887 1 98.88 37 ALA B O 1
ATOM 764 N N . ALA B 1 38 ? 0.016 -4.75 -7.547 1 98.94 38 ALA B N 1
ATOM 765 C CA . ALA B 1 38 ? 1.089 -3.771 -7.695 1 98.94 38 ALA B CA 1
ATOM 766 C C . ALA B 1 38 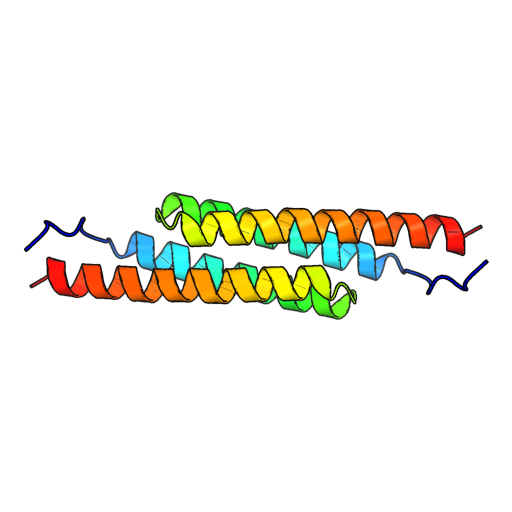? 0.537 -2.414 -8.117 1 98.94 38 ALA B C 1
ATOM 768 O O . ALA B 1 38 ? 0.981 -1.374 -7.629 1 98.94 38 ALA B O 1
ATOM 769 N N . SER B 1 39 ? -0.391 -2.441 -8.969 1 98.88 39 SER B N 1
ATOM 770 C CA . SER B 1 39 ? -1.032 -1.208 -9.414 1 98.88 39 SER B CA 1
ATOM 771 C C . SER B 1 39 ? -1.774 -0.526 -8.266 1 98.88 39 SER B C 1
ATOM 773 O O . SER B 1 39 ? -1.713 0.697 -8.125 1 98.88 39 SER B O 1
ATOM 775 N N . ALA B 1 40 ? -2.443 -1.293 -7.465 1 98.88 40 ALA B N 1
ATOM 776 C CA . ALA B 1 40 ? -3.146 -0.748 -6.305 1 98.88 40 ALA B CA 1
ATOM 777 C C . ALA B 1 40 ? -2.17 -0.127 -5.312 1 98.88 40 ALA B C 1
ATOM 779 O O . ALA B 1 40 ? -2.441 0.934 -4.742 1 98.88 40 ALA B O 1
ATOM 780 N N . ALA B 1 41 ? -1.085 -0.804 -5.129 1 98.94 41 ALA B N 1
ATOM 781 C CA . ALA B 1 41 ? -0.044 -0.238 -4.277 1 98.94 41 ALA B CA 1
ATOM 782 C C . ALA B 1 41 ? 0.485 1.072 -4.855 1 98.94 41 ALA B C 1
ATOM 784 O O . ALA B 1 41 ? 0.774 2.014 -4.109 1 98.94 41 ALA B O 1
ATOM 785 N N . GLY B 1 42 ? 0.644 1.153 -6.156 1 98.94 42 GLY B N 1
ATOM 786 C CA . GLY B 1 42 ? 1.056 2.381 -6.82 1 98.94 42 GLY B CA 1
ATOM 787 C C . GLY B 1 42 ? 0.103 3.537 -6.574 1 98.94 42 GLY B C 1
ATOM 788 O O . GLY B 1 42 ? 0.538 4.664 -6.32 1 98.94 42 GLY B O 1
ATOM 789 N N . LYS B 1 43 ? -1.143 3.295 -6.59 1 98.88 43 LYS B N 1
ATOM 790 C CA . LYS B 1 43 ? -2.146 4.312 -6.285 1 98.88 43 LYS B CA 1
ATOM 791 C C . LYS B 1 43 ? -2.039 4.777 -4.836 1 98.88 43 LYS B C 1
ATOM 793 O O . LYS B 1 43 ? -2.197 5.965 -4.547 1 98.88 43 LYS B O 1
ATOM 798 N N . ALA B 1 44 ? -1.804 3.779 -3.986 1 98.94 44 ALA B N 1
ATOM 799 C CA . ALA B 1 44 ? -1.631 4.117 -2.574 1 98.94 44 ALA B CA 1
ATOM 800 C C . ALA B 1 44 ? -0.4 4.992 -2.367 1 98.94 44 ALA B C 1
ATOM 802 O O . ALA B 1 44 ? -0.422 5.922 -1.558 1 98.94 44 ALA B O 1
ATOM 803 N N . ILE B 1 45 ? 0.643 4.742 -3.092 1 98.94 45 ILE B N 1
ATOM 804 C CA . ILE B 1 45 ? 1.854 5.555 -3.033 1 98.94 45 ILE B CA 1
ATOM 805 C C . ILE B 1 45 ? 1.532 6.992 -3.439 1 98.94 45 ILE B C 1
ATOM 807 O O . ILE B 1 45 ? 1.882 7.938 -2.73 1 98.94 45 ILE B O 1
ATOM 811 N N . SER B 1 46 ? 0.881 7.098 -4.551 1 98.88 46 SER B N 1
ATOM 812 C CA . SER B 1 46 ? 0.527 8.422 -5.039 1 98.88 46 SER B CA 1
ATOM 813 C C . SER B 1 46 ? -0.317 9.188 -4.02 1 98.88 46 SER B C 1
ATOM 815 O O . SER B 1 46 ? -0.087 10.375 -3.779 1 98.88 46 SER B O 1
ATOM 817 N N . SER B 1 47 ? -1.275 8.523 -3.434 1 98.88 47 SER B N 1
ATOM 818 C CA . SER B 1 47 ? -2.141 9.141 -2.434 1 98.88 47 SER B CA 1
ATOM 819 C C . SER B 1 47 ? -1.348 9.555 -1.198 1 98.88 47 SER B C 1
ATOM 821 O O . SER B 1 47 ? -1.559 10.641 -0.656 1 98.88 47 SER B O 1
ATOM 823 N N . ALA B 1 48 ? -0.5 8.695 -0.808 1 98.88 48 ALA B N 1
ATOM 824 C CA . ALA B 1 48 ? 0.319 8.984 0.367 1 98.88 48 ALA B CA 1
ATOM 825 C C . ALA B 1 48 ? 1.263 10.156 0.102 1 98.88 48 ALA B C 1
ATOM 827 O O . ALA B 1 48 ? 1.491 10.992 0.982 1 98.88 48 ALA B O 1
ATOM 828 N N . GLU B 1 49 ? 1.789 10.211 -1.061 1 98.75 49 GLU B N 1
ATOM 829 C CA . GLU B 1 49 ? 2.629 11.344 -1.437 1 98.75 49 GLU B CA 1
ATOM 830 C C . GLU B 1 49 ? 1.83 12.641 -1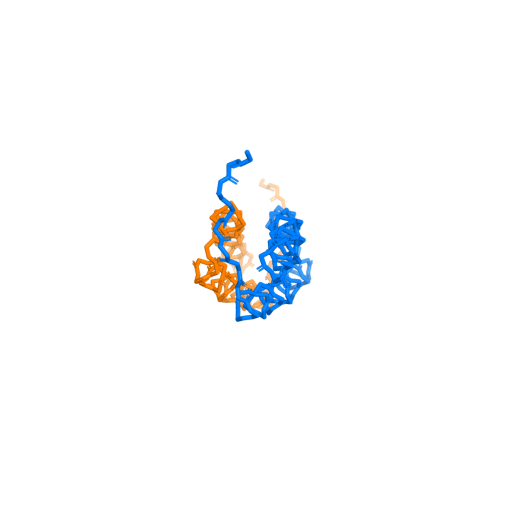.446 1 98.75 49 GLU B C 1
ATOM 832 O O . GLU B 1 49 ? 2.344 13.695 -1.064 1 98.75 49 GLU B O 1
ATOM 837 N N . GLY B 1 50 ? 0.652 12.516 -1.908 1 98.38 50 GLY B N 1
ATOM 838 C CA . GLY B 1 50 ? -0.237 13.664 -1.801 1 98.38 50 GLY B CA 1
ATOM 839 C C . GLY B 1 50 ? -0.466 14.109 -0.369 1 98.38 50 GLY B C 1
ATOM 840 O O . GLY B 1 50 ? -0.454 15.305 -0.077 1 98.38 50 GLY B O 1
ATOM 841 N N . ALA B 1 51 ? -0.64 13.188 0.456 1 98.19 51 ALA B N 1
ATOM 842 C CA . ALA B 1 51 ? -0.823 13.477 1.875 1 98.19 51 ALA B CA 1
ATOM 843 C C . ALA B 1 51 ? 0.415 14.148 2.461 1 98.19 51 ALA B C 1
ATOM 845 O O . ALA B 1 51 ? 0.303 15.055 3.289 1 98.19 51 ALA B O 1
ATOM 846 N N . ALA B 1 52 ? 1.527 13.688 2.037 1 97.62 52 ALA B N 1
ATOM 847 C CA . ALA B 1 52 ? 2.779 14.281 2.498 1 97.62 52 ALA B CA 1
ATOM 848 C C . ALA B 1 52 ? 2.863 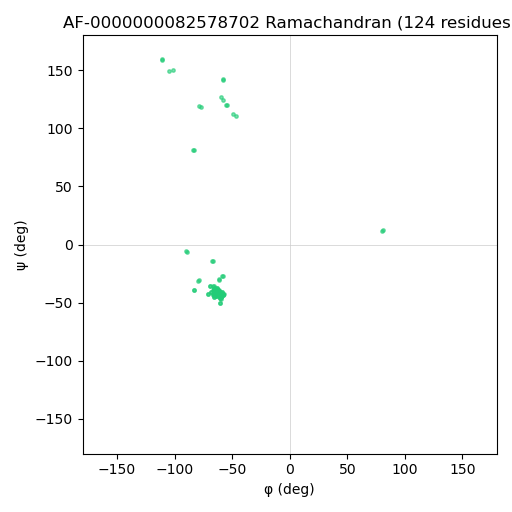15.758 2.111 1 97.62 52 ALA B C 1
ATOM 850 O O . ALA B 1 52 ? 3.25 16.594 2.928 1 97.62 52 ALA B O 1
ATOM 851 N N . ARG B 1 53 ? 2.527 16 0.906 1 96.62 53 ARG B N 1
ATOM 852 C CA . ARG B 1 53 ? 2.539 17.375 0.442 1 96.62 53 ARG B CA 1
ATOM 853 C C . ARG B 1 53 ? 1.562 18.234 1.241 1 96.62 53 ARG B C 1
ATOM 855 O O . ARG B 1 53 ? 1.867 19.375 1.588 1 96.62 53 ARG B O 1
ATOM 862 N N . HIS B 1 54 ? 0.434 17.703 1.542 1 95.12 54 HIS B N 1
ATOM 863 C CA . HIS B 1 54 ? -0.588 18.406 2.309 1 95.12 54 HIS B CA 1
ATOM 864 C C . HIS B 1 54 ? -0.094 18.734 3.713 1 95.12 54 HIS B C 1
ATOM 866 O O . HIS B 1 54 ? -0.291 19.844 4.199 1 95.12 54 HIS B O 1
ATOM 872 N N . VAL B 1 55 ? 0.537 17.797 4.309 1 94.44 55 VAL B N 1
ATOM 873 C CA . VAL B 1 55 ? 1.061 18 5.656 1 94.44 55 VAL B CA 1
ATOM 874 C C . VAL B 1 55 ? 2.115 19.094 5.641 1 94.44 55 VAL B C 1
ATOM 876 O O . VAL B 1 55 ? 2.129 19.969 6.523 1 94.44 55 VAL B O 1
ATOM 879 N N . GLN B 1 56 ? 2.957 19.078 4.703 1 93.31 56 GLN B N 1
ATOM 880 C CA . GLN B 1 56 ? 3.98 20.109 4.582 1 93.31 56 GLN B CA 1
ATOM 881 C C . GLN B 1 56 ? 3.352 21.484 4.418 1 93.31 56 GLN B C 1
ATOM 883 O O . GLN B 1 56 ? 3.807 22.453 5.023 1 93.31 56 GLN B O 1
ATOM 888 N N . HIS B 1 57 ? 2.377 21.531 3.602 1 92.31 57 HIS B N 1
ATOM 889 C CA . HIS B 1 57 ? 1.673 22.797 3.391 1 92.31 57 HIS B CA 1
ATOM 890 C C . HIS B 1 57 ? 1.051 23.312 4.688 1 92.31 57 HIS B C 1
ATOM 892 O O . HIS B 1 57 ? 1.157 24.484 5.008 1 92.31 57 HIS B O 1
ATOM 898 N N . ARG B 1 58 ? 0.515 22.391 5.406 1 91.31 58 ARG B N 1
ATOM 899 C CA . ARG B 1 58 ? -0.109 22.75 6.676 1 91.31 58 ARG B CA 1
ATOM 900 C C . ARG B 1 58 ? 0.931 23.234 7.68 1 91.31 58 ARG B C 1
ATOM 902 O O . ARG B 1 58 ? 0.687 24.188 8.422 1 91.31 58 ARG B O 1
ATOM 909 N N . MET B 1 59 ? 1.971 22.609 7.656 1 88.31 59 MET B N 1
ATOM 910 C CA . MET B 1 59 ? 3.033 23 8.578 1 88.31 59 MET B CA 1
ATOM 911 C C . MET B 1 59 ? 3.557 24.391 8.242 1 88.31 59 MET B C 1
ATOM 913 O O . MET B 1 59 ? 3.832 25.188 9.141 1 88.31 59 MET B O 1
ATOM 917 N N . ARG B 1 60 ? 3.676 24.703 7.039 1 86.25 60 ARG B N 1
ATOM 918 C CA . ARG B 1 60 ? 4.164 26 6.609 1 86.25 60 ARG B CA 1
ATOM 919 C C . ARG B 1 60 ? 3.152 27.109 6.918 1 86.25 60 ARG B C 1
ATOM 921 O O . ARG B 1 60 ? 3.527 28.219 7.301 1 86.25 60 ARG B O 1
ATOM 928 N N . ARG B 1 61 ? 1.931 26.75 6.785 1 84.62 61 ARG B N 1
ATOM 929 C CA . ARG B 1 61 ? 0.889 27.75 6.98 1 84.62 61 ARG B CA 1
ATOM 930 C C . ARG B 1 61 ? 0.633 27.984 8.469 1 84.62 61 ARG B C 1
ATOM 932 O O . ARG B 1 61 ? 0.138 29.047 8.852 1 84.62 61 ARG B O 1
ATOM 939 N N . SER B 1 62 ? 0.841 26.922 9.25 1 74 62 SER B N 1
ATOM 940 C CA . SER B 1 62 ? 0.604 27.062 10.68 1 74 62 SER B CA 1
ATOM 941 C C . SER B 1 62 ? 1.813 27.672 11.383 1 74 62 SER B C 1
ATOM 943 O O . SER B 1 62 ? 1.702 28.172 12.5 1 74 62 SER B O 1
ATOM 945 N N . GLY B 1 63 ? 3.002 27.266 10.961 1 66.19 63 GLY B N 1
ATOM 946 C CA . GLY B 1 63 ? 4.195 27.844 11.562 1 66.19 63 GLY B CA 1
ATOM 947 C C . GLY B 1 63 ? 4.383 29.312 11.234 1 66.19 63 GLY B C 1
ATOM 948 O O . GLY B 1 63 ? 5.324 29.938 11.711 1 66.19 63 GLY B O 1
ATOM 949 N N . GLY B 1 64 ? 3.652 29.969 10.195 1 52.62 64 GLY B N 1
ATOM 950 C CA . GLY B 1 64 ? 3.754 31.406 10.023 1 52.62 64 GLY B CA 1
ATOM 951 C C . GLY B 1 64 ? 2.801 32.188 10.906 1 52.62 64 GLY B C 1
ATOM 952 O O . GLY B 1 64 ? 1.851 31.625 11.453 1 52.62 64 GLY B O 1
#

pLDDT: mean 92.83, std 10.76, range [52.59, 98.94]

Nearest PDB structures (foldseek):
  3nym-assembly1_B  TM=9.363E-01  e=9.608E+00  Neisseria meningitidis serogroup B
  3k79-assembly1_A-2  TM=6.218E-01  e=2.382E+00  Escherichia coli
  3nym-assembly1_B  TM=9.357E-01  e=9.608E+00  Neisseria meningitidis serogroup B
  3k79-assembly1_A-2  TM=6.221E-01  e=2.382E+00  Escherichia coli

Solvent-accessible surface area (backbone atoms only — not comparable to full-atom values): 6290 Å² total; per-residue (Å²): 131,83,87,72,73,72,46,52,71,66,34,48,51,30,35,53,53,19,41,51,28,26,51,53,19,25,52,31,19,50,75,45,66,32,58,68,25,20,50,33,25,49,52,17,35,54,39,34,52,49,46,42,52,50,39,52,51,29,33,58,63,56,76,98,129,84,85,73,74,74,47,50,73,65,36,47,50,31,34,53,52,19,41,52,29,25,51,52,17,24,52,31,20,50,76,45,63,32,57,68,23,21,51,33,24,49,52,17,35,54,39,35,50,51,45,43,53,50,40,51,52,30,32,57,63,57,75,98

Sequence (128 aa):
MRRITPATPEHGQAIAIAVERLREARTLLRQAGARQAASAAGKAISSAEGAARHVQHRMRRSGGMRRITPATPEHGQAIAIAVERLREARTLLRQAGARQAASAAGKAISSAEGAARHVQHRMRRSGG

Foldseek 3Di:
DPDQDAADVVQLVVLVVVLVVLVVVLVVCVVVVVVVVSVVSVVVNVVSVVVNVVNVVRNVVVVD/DPDQDAADVVQLVVLVVVLVVLVVVLVVCVVVVVVVVSVVSVVVNVVSVVVNVVNVVRNVVVVD

Organism: NCBI:txid68569

Secondary structure (DSSP, 8-state):
---PPP--HHHHHHHHHHHHHHHHHHHHHHHTT-HHHHHHHHHHHHHHHHHHHHHHHHHHHH--/---PPPP-HHHHHHHHHHHHHHHHHHHHHHHTT-HHHHHHHHHHHHHHHHHHHHHHHHHHHH--

Radius of gyration: 17.63 Å; Cα contacts (8 Å, |Δi|>4): 186; chains: 2; bounding box: 20×64×34 Å